Protein AF-A0A969HRF6-F1 (afdb_monomer)

pLDDT: mean 91.23, std 6.27, range [61.41, 98.12]

Secondary structure (DSSP, 8-state):
---PPP----TTSPSSHHHHHHHHHHHHHHHHHHHHHHHHTT--SPEEEE-S-GGGHHHHTTSS--SEEEEEE-S-GGG-GGGTTTHHHHHHHHHHTSSEEEESSHHHHHHHTTT-SSEEE-PPP--HHHHHHHHHHHHTSPPPSS--------

Nearest PDB structures (foldseek):
  3c4q-assembly1_A  TM=6.571E-01  e=1.588E-02  Corynebacterium glutamicum
  6eji-assembly1_A  TM=6.508E-01  e=1.136E+00  Campylobacter jejuni
  7vz6-assembly1_C-2  TM=6.453E-01  e=7.472E+00  Streptomyces kasugaensis
  7vyy-assembly1_B  TM=5.912E-01  e=9.021E+00  Streptomyces kasugaensis

Solvent-accessible surface area (backbone atoms only — not comparable to full-atom values): 9344 Å² total; per-residue (Å²): 135,95,70,80,65,92,59,79,88,54,57,83,48,61,74,50,71,69,41,51,54,52,49,50,54,36,39,52,53,39,49,54,50,50,51,53,50,36,60,76,67,70,58,72,50,42,74,43,72,51,68,81,65,44,71,47,41,71,76,53,63,81,74,65,63,45,75,41,43,32,39,40,46,74,67,65,51,69,76,34,80,71,32,62,64,47,31,51,63,28,38,56,54,27,46,66,70,37,77,33,38,38,20,36,43,71,72,53,39,72,78,41,54,88,53,33,97,49,62,46,79,53,64,79,83,73,65,57,69,63,55,48,51,56,50,55,60,52,71,78,48,83,81,70,97,61,92,82,88,86,86,88,86,133

Foldseek 3Di:
DQDFDDADLLLPPAPDDVSVVSLLVSLVSRLVSVVVVCVVVVPAQAAAEDEDALLSQVNNPPSRNHPFYEYEPADDQCPDPSNVRCRVVSNLVNLLVGPEYEYADPVVCVVCCVSHVHYYYDHDDDPCVVVVVVVVVVVPDDDDPDDDDDDDDD

Radius of gyration: 20.19 Å; Cα contacts (8 Å, |Δi|>4): 171; chains: 1; bounding box: 54×34×60 Å

Structure (mmCIF, N/CA/C/O backbone):
data_AF-A0A969HRF6-F1
#
_entry.id   AF-A0A969HRF6-F1
#
loop_
_atom_site.group_PDB
_atom_site.id
_atom_site.type_symbol
_atom_site.label_atom_id
_atom_site.label_alt_id
_atom_site.label_comp_id
_atom_site.label_asym_id
_atom_site.label_entity_id
_atom_site.label_seq_id
_atom_site.pdbx_PDB_ins_code
_atom_site.Cartn_x
_atom_site.Cartn_y
_atom_site.Cartn_z
_atom_site.occupancy
_atom_site.B_iso_or_equiv
_atom_site.auth_seq_id
_atom_site.auth_comp_id
_atom_site.auth_asym_id
_atom_site.auth_atom_id
_atom_site.pdbx_PDB_model_num
ATOM 1 N N . MET A 1 1 ? -13.435 15.708 -9.370 1.00 61.41 1 MET A N 1
ATOM 2 C CA . MET A 1 1 ? -12.216 14.985 -8.946 1.00 61.41 1 MET A CA 1
ATOM 3 C C . MET A 1 1 ? -12.467 14.424 -7.554 1.00 61.41 1 MET A C 1
ATOM 5 O O . MET A 1 1 ? -12.943 15.169 -6.706 1.00 61.41 1 MET A O 1
ATOM 9 N N . LEU A 1 2 ? -12.246 13.124 -7.342 1.00 83.50 2 LEU A N 1
ATOM 10 C CA . LEU A 1 2 ? -12.350 12.502 -6.020 1.00 83.50 2 LEU A CA 1
ATOM 11 C C . LEU A 1 2 ? -11.011 12.686 -5.307 1.00 83.50 2 LEU A C 1
ATOM 13 O O . LEU A 1 2 ? -10.016 12.100 -5.722 1.00 83.50 2 LEU A O 1
ATOM 17 N N . SER A 1 3 ? -10.990 13.515 -4.267 1.00 85.75 3 SER A N 1
ATOM 18 C CA . SER A 1 3 ? -9.775 13.820 -3.511 1.00 85.75 3 SER A CA 1
ATOM 19 C C . SER A 1 3 ? -10.012 13.598 -2.018 1.00 85.75 3 SER A C 1
ATOM 21 O O . SER A 1 3 ? -11.110 13.893 -1.531 1.00 85.75 3 SER A O 1
ATOM 23 N N . PRO A 1 4 ? -9.014 13.085 -1.275 1.00 86.06 4 PRO A N 1
ATOM 24 C CA . PRO A 1 4 ? -9.119 12.980 0.171 1.00 86.06 4 PRO A CA 1
ATOM 25 C C . PRO A 1 4 ? -9.257 14.380 0.792 1.00 86.06 4 PRO A C 1
ATOM 27 O O . PRO A 1 4 ? -8.675 15.342 0.279 1.00 86.06 4 PRO A O 1
ATOM 30 N N . PRO A 1 5 ? -10.021 14.519 1.887 1.00 89.81 5 PRO A N 1
ATOM 31 C CA . PRO A 1 5 ? -10.111 15.782 2.600 1.00 89.81 5 PRO A CA 1
ATOM 32 C C . PRO A 1 5 ? -8.766 16.102 3.270 1.00 89.81 5 PRO A C 1
ATOM 34 O O . PRO A 1 5 ? -7.982 15.187 3.548 1.00 89.81 5 PRO A O 1
ATOM 37 N N . PRO A 1 6 ? -8.491 17.382 3.572 1.00 88.56 6 PRO A N 1
ATOM 38 C CA . PRO A 1 6 ? -7.347 17.732 4.398 1.00 88.56 6 PRO A CA 1
ATOM 39 C C . PRO A 1 6 ? -7.474 17.067 5.776 1.00 88.56 6 PRO A C 1
ATOM 41 O O . PRO A 1 6 ? -8.558 17.002 6.356 1.00 88.56 6 PRO A O 1
ATOM 44 N N . GLY A 1 7 ? -6.354 16.567 6.290 1.00 88.00 7 GLY A N 1
ATOM 45 C CA . GLY A 1 7 ? -6.244 15.992 7.629 1.00 88.00 7 GLY A CA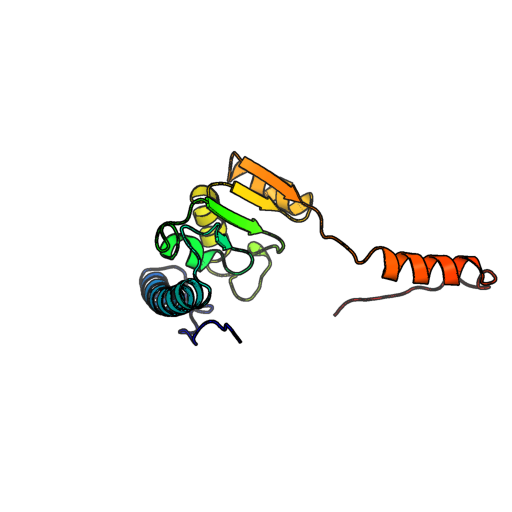 1
ATOM 46 C C . GLY A 1 7 ? -5.134 16.669 8.425 1.00 88.00 7 GLY A C 1
ATOM 47 O O . GLY A 1 7 ? -4.310 17.403 7.874 1.00 88.00 7 GLY A O 1
ATOM 48 N N . PHE A 1 8 ? -5.083 16.403 9.726 1.00 89.06 8 PHE A N 1
ATOM 49 C CA . PHE A 1 8 ? -4.009 16.885 10.583 1.00 89.06 8 PHE A CA 1
ATOM 50 C C . PHE A 1 8 ? -2.650 16.311 10.147 1.00 89.06 8 PHE A C 1
ATOM 52 O O . PHE A 1 8 ? -2.547 15.104 9.888 1.00 89.06 8 PHE A O 1
ATOM 59 N N . PRO A 1 9 ? -1.582 17.129 10.101 1.00 89.19 9 PRO A N 1
ATOM 60 C CA . PRO A 1 9 ? -0.246 16.670 9.740 1.00 89.19 9 PRO A CA 1
ATOM 61 C C . PRO A 1 9 ? 0.400 15.896 10.901 1.00 89.19 9 PRO A C 1
ATOM 63 O O . PRO A 1 9 ? 1.155 16.442 11.703 1.00 89.19 9 PRO A O 1
ATOM 66 N N . ILE A 1 10 ? 0.125 14.595 10.984 1.00 89.69 10 ILE A N 1
ATOM 67 C CA . ILE A 1 10 ? 0.571 13.740 12.100 1.00 89.69 10 ILE A CA 1
ATOM 68 C C . ILE A 1 10 ? 1.941 13.077 11.897 1.00 89.69 10 ILE A C 1
ATOM 70 O O . ILE A 1 10 ? 2.484 12.503 12.835 1.00 89.69 10 ILE A O 1
ATOM 74 N N . ASN A 1 11 ? 2.542 13.205 10.711 1.00 86.00 11 ASN A N 1
ATOM 75 C CA . ASN A 1 11 ? 3.784 12.520 10.307 1.00 86.00 11 ASN A CA 1
ATOM 76 C C . ASN A 1 11 ? 4.985 12.764 11.243 1.00 86.00 11 ASN A C 1
ATOM 78 O O . ASN A 1 11 ? 5.912 11.957 11.328 1.00 86.00 11 ASN A O 1
ATOM 82 N N . ARG A 1 12 ? 5.009 13.913 11.932 1.00 85.38 12 ARG A N 1
ATOM 83 C CA . ARG A 1 12 ? 6.087 14.278 12.867 1.00 85.38 12 ARG A CA 1
ATOM 84 C C . ARG A 1 12 ? 5.819 13.829 14.301 1.00 85.38 12 ARG A C 1
ATOM 86 O O . ARG A 1 12 ? 6.744 13.884 15.113 1.00 85.38 12 ARG A O 1
ATOM 93 N N . ILE A 1 13 ? 4.615 13.377 14.626 1.00 87.00 13 ILE A N 1
ATOM 94 C CA . ILE A 1 13 ? 4.249 12.936 15.973 1.00 87.00 13 ILE A CA 1
ATOM 95 C C . ILE A 1 13 ? 4.840 11.537 16.198 1.00 87.00 13 ILE A C 1
ATOM 97 O O . ILE A 1 13 ? 4.915 10.719 15.282 1.00 87.00 13 ILE A O 1
ATOM 101 N N . ARG A 1 14 ? 5.370 11.276 17.398 1.00 85.94 14 ARG A N 1
ATOM 102 C CA . ARG A 1 14 ? 5.870 9.937 17.753 1.00 85.94 14 ARG A CA 1
ATOM 103 C C . ARG A 1 14 ? 4.693 8.972 17.905 1.00 85.94 14 ARG A C 1
ATOM 105 O O . ARG A 1 14 ? 3.604 9.396 18.281 1.00 85.94 14 ARG A O 1
ATOM 112 N N . ALA A 1 15 ? 4.927 7.688 17.646 1.00 84.38 15 ALA A N 1
ATOM 113 C CA . ALA A 1 15 ? 3.931 6.660 17.922 1.00 84.38 15 ALA A CA 1
ATOM 114 C C . ALA A 1 15 ? 3.512 6.723 19.405 1.00 84.38 15 ALA A C 1
ATOM 116 O O . ALA A 1 15 ? 4.363 6.823 20.288 1.00 84.38 15 ALA A O 1
ATOM 117 N N . GLY A 1 16 ? 2.203 6.729 19.664 1.00 88.19 16 GLY A N 1
ATOM 118 C CA . GLY A 1 16 ? 1.628 6.889 21.001 1.00 88.19 16 GLY A CA 1
ATOM 119 C C . GLY A 1 16 ? 0.162 7.324 20.951 1.00 88.19 16 GLY A C 1
ATOM 120 O O . GLY A 1 16 ? -0.407 7.466 19.868 1.00 88.19 16 GLY A O 1
ATOM 121 N N . GLY A 1 17 ? -0.444 7.565 22.117 1.00 91.31 17 GLY A N 1
ATOM 122 C CA . GLY A 1 17 ? -1.876 7.879 22.232 1.00 91.31 17 GLY A CA 1
ATOM 123 C C . GLY A 1 17 ? -2.317 9.097 21.414 1.00 91.31 17 GLY A C 1
ATOM 124 O O . GLY A 1 17 ? -3.300 9.017 20.685 1.00 91.31 17 GLY A O 1
ATOM 125 N N . LEU A 1 18 ? -1.545 10.192 21.444 1.00 90.94 18 LEU A N 1
ATOM 126 C CA . LEU A 1 18 ? -1.841 11.395 20.653 1.00 90.94 18 LEU A CA 1
ATOM 127 C C . LEU A 1 18 ? -1.824 11.118 19.141 1.00 90.94 18 LEU A C 1
ATOM 129 O O . LEU A 1 18 ? -2.712 11.566 18.420 1.00 90.94 18 LEU A O 1
ATOM 133 N N . TYR A 1 19 ? -0.827 10.365 18.664 1.00 92.00 19 TYR A N 1
ATOM 134 C CA . TYR A 1 19 ? -0.749 9.965 17.258 1.00 92.00 19 TYR A CA 1
ATOM 135 C C . TYR A 1 19 ? -1.964 9.125 16.861 1.00 92.00 19 TYR A C 1
ATOM 137 O O . TYR A 1 19 ? -2.587 9.411 15.843 1.00 92.00 19 TYR A O 1
ATOM 145 N N . GLN A 1 20 ? -2.333 8.139 17.684 1.00 91.56 20 GLN A N 1
ATOM 146 C CA . GLN A 1 20 ? -3.488 7.282 17.418 1.00 91.56 20 GLN A CA 1
ATOM 147 C C . GLN A 1 20 ? -4.795 8.081 17.401 1.00 91.56 20 GLN A C 1
ATOM 149 O O . GLN A 1 20 ? -5.585 7.926 16.477 1.00 91.56 20 GLN A O 1
ATOM 154 N N . ALA A 1 21 ? -5.001 8.993 18.354 1.00 93.25 21 ALA A N 1
ATOM 155 C CA . ALA A 1 21 ? -6.195 9.835 18.396 1.00 93.25 21 ALA A CA 1
ATOM 156 C C . ALA A 1 21 ? -6.336 10.701 17.132 1.00 93.25 21 ALA A C 1
ATOM 158 O O . ALA A 1 21 ? -7.386 10.704 16.489 1.00 93.25 21 ALA A O 1
ATOM 159 N N . LEU A 1 22 ? -5.265 11.388 16.722 1.00 93.75 22 LEU A N 1
ATOM 160 C CA . LEU A 1 22 ? -5.287 12.221 15.516 1.00 93.75 22 LEU A CA 1
ATOM 161 C C . LEU A 1 22 ? -5.403 11.387 14.231 1.00 93.75 22 LEU A C 1
ATOM 163 O O . LEU A 1 22 ? -6.075 11.803 13.287 1.00 93.75 22 LEU A O 1
ATOM 167 N N . LEU A 1 23 ? -4.800 10.194 14.196 1.00 93.50 23 LEU A N 1
ATOM 168 C CA . LEU A 1 23 ? -4.964 9.242 13.098 1.00 93.50 23 LEU A CA 1
ATOM 169 C C . LEU A 1 23 ? -6.430 8.820 12.947 1.00 93.50 23 LEU A C 1
ATOM 171 O O . LEU A 1 23 ? -6.927 8.794 11.824 1.00 93.50 23 LEU A O 1
ATOM 175 N N . GLN A 1 24 ? -7.132 8.547 14.052 1.00 93.88 24 GLN A N 1
ATOM 176 C CA . GLN A 1 24 ? -8.556 8.196 14.032 1.00 93.88 24 GLN A CA 1
ATOM 177 C C . GLN A 1 24 ? -9.430 9.357 13.546 1.00 93.88 24 GLN A C 1
ATOM 179 O O . GLN A 1 24 ? -10.343 9.139 12.751 1.00 93.88 24 GLN A O 1
ATOM 184 N N . ILE A 1 25 ? -9.124 10.596 13.945 1.00 94.88 25 ILE A N 1
ATOM 185 C CA . ILE A 1 25 ? -9.832 11.785 13.442 1.00 94.88 25 ILE A CA 1
ATOM 186 C C . ILE A 1 25 ? -9.638 11.927 11.926 1.00 94.88 25 ILE A C 1
ATOM 188 O O . ILE A 1 25 ? -10.611 12.069 11.183 1.00 94.88 25 ILE A O 1
ATOM 192 N N . ASN A 1 26 ? -8.396 11.810 11.447 1.00 95.44 26 ASN A N 1
ATOM 193 C CA . ASN A 1 26 ? -8.101 11.843 10.014 1.00 95.44 26 ASN A CA 1
ATOM 194 C C . ASN A 1 26 ? -8.809 10.706 9.260 1.00 95.44 26 ASN A C 1
ATOM 196 O O . ASN A 1 26 ? -9.382 10.933 8.194 1.00 95.44 26 ASN A O 1
ATOM 200 N N . ALA A 1 27 ? -8.801 9.492 9.819 1.00 94.88 27 ALA A N 1
ATOM 201 C CA . ALA A 1 27 ? -9.469 8.333 9.239 1.00 94.88 27 ALA A CA 1
ATOM 202 C C . ALA A 1 27 ? -10.989 8.532 9.157 1.00 94.88 27 ALA A C 1
ATOM 204 O O . ALA A 1 27 ? -11.598 8.168 8.153 1.00 94.88 27 ALA A O 1
ATOM 205 N N . TYR A 1 28 ? -11.600 9.153 10.168 1.00 94.81 28 TYR A N 1
ATOM 206 C CA . TYR A 1 28 ? -13.028 9.456 10.184 1.00 94.81 28 TYR A CA 1
ATOM 207 C C . TYR A 1 28 ? -13.425 10.396 9.037 1.00 94.81 28 TYR A C 1
ATOM 209 O O . TYR A 1 28 ? -14.360 10.105 8.285 1.00 94.81 28 TYR A O 1
ATOM 217 N N . TRP A 1 29 ? -12.682 11.490 8.838 1.00 94.94 29 TRP A N 1
ATOM 218 C CA . TRP A 1 29 ? -12.934 12.412 7.724 1.00 94.94 29 TRP A CA 1
ATOM 219 C C . TRP A 1 29 ? -12.694 11.758 6.366 1.00 94.94 29 TRP A C 1
ATOM 221 O O . TRP A 1 29 ? -13.517 11.905 5.455 1.00 94.94 29 TRP A O 1
ATOM 231 N N . LEU A 1 30 ? -11.608 10.993 6.243 1.00 95.25 30 LEU A N 1
ATOM 232 C CA . LEU A 1 30 ? -11.293 10.241 5.035 1.00 95.25 30 LEU A CA 1
ATOM 233 C C . LEU A 1 30 ? -12.409 9.243 4.691 1.00 95.25 30 LEU A C 1
ATOM 235 O O . LEU A 1 30 ? -12.888 9.234 3.559 1.00 95.25 30 LEU A O 1
ATOM 239 N N . MET A 1 31 ? -12.892 8.471 5.666 1.00 94.88 31 MET A N 1
ATOM 240 C CA . MET A 1 31 ? -14.001 7.531 5.487 1.00 94.88 31 MET A CA 1
ATOM 241 C C . MET A 1 31 ? -15.287 8.241 5.053 1.00 94.88 31 MET A C 1
ATOM 243 O O . MET A 1 31 ? -15.985 7.762 4.162 1.00 94.88 31 MET A O 1
ATOM 247 N N . GLY A 1 32 ? -15.590 9.412 5.620 1.00 94.81 32 GLY A N 1
ATOM 248 C CA . GLY A 1 32 ? -16.725 10.227 5.182 1.00 94.81 32 GLY A CA 1
ATOM 249 C C . GLY A 1 32 ? -16.636 10.621 3.703 1.00 94.81 32 GLY A C 1
ATOM 250 O O . GLY A 1 32 ? -17.626 10.530 2.975 1.00 94.81 32 GLY A O 1
ATOM 251 N N . ALA A 1 33 ? -15.449 11.008 3.230 1.00 95.12 33 ALA A N 1
ATOM 252 C CA . ALA A 1 33 ? -15.225 11.313 1.818 1.00 95.12 33 ALA A CA 1
ATOM 253 C C . ALA A 1 33 ? -15.334 10.070 0.922 1.00 95.12 33 ALA A C 1
ATOM 255 O O . ALA A 1 33 ? -15.994 10.133 -0.115 1.00 95.12 33 ALA A O 1
ATOM 256 N N . ILE A 1 34 ? -14.765 8.939 1.348 1.00 95.06 34 ILE A N 1
ATOM 257 C CA . ILE A 1 34 ? -14.851 7.668 0.617 1.00 95.06 34 ILE A CA 1
ATOM 258 C C . ILE A 1 34 ? -16.309 7.212 0.501 1.00 95.06 34 ILE A C 1
ATOM 260 O O . ILE A 1 34 ? -16.755 6.883 -0.591 1.00 95.06 34 ILE A O 1
ATOM 264 N N . ARG A 1 35 ? -17.098 7.264 1.581 1.00 95.12 35 ARG A N 1
ATOM 265 C CA . ARG A 1 35 ? -18.525 6.895 1.556 1.00 95.12 35 ARG A CA 1
ATOM 266 C C . ARG A 1 35 ? -19.341 7.749 0.592 1.00 95.12 35 ARG A C 1
ATOM 268 O O . ARG A 1 35 ? -20.204 7.222 -0.107 1.00 95.12 35 ARG A O 1
ATOM 275 N N . ARG A 1 36 ? -19.061 9.056 0.519 1.00 95.00 36 ARG A N 1
ATOM 276 C CA . ARG A 1 36 ? -19.689 9.935 -0.482 1.00 95.00 36 ARG A CA 1
ATOM 277 C C . ARG A 1 36 ? -19.338 9.497 -1.901 1.00 95.00 36 ARG A C 1
ATOM 279 O O . ARG A 1 36 ? -20.239 9.414 -2.726 1.00 95.00 36 ARG A O 1
ATOM 286 N N . ALA A 1 37 ? -18.071 9.174 -2.158 1.00 95.50 37 AL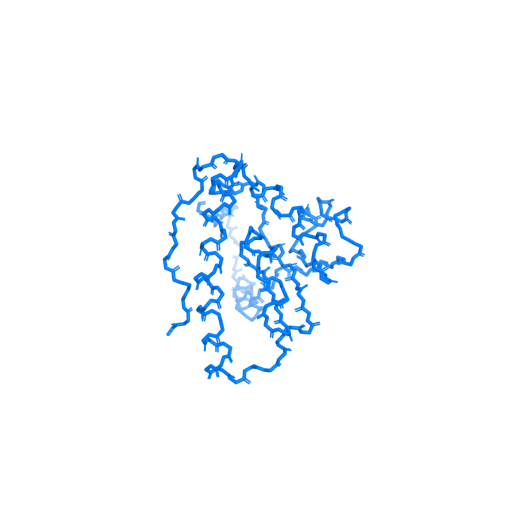A A N 1
ATOM 287 C CA . ALA A 1 37 ? -17.620 8.689 -3.460 1.00 95.50 37 ALA A CA 1
ATOM 288 C C . ALA A 1 37 ? -18.277 7.351 -3.838 1.00 95.50 37 ALA A C 1
ATOM 290 O O . ALA A 1 37 ? -18.820 7.222 -4.929 1.00 95.50 37 ALA A O 1
ATOM 291 N N . VAL A 1 38 ? -18.303 6.388 -2.911 1.00 95.38 38 VAL A N 1
ATOM 292 C CA . VAL A 1 38 ? -18.965 5.081 -3.070 1.00 95.38 38 VAL A CA 1
ATOM 293 C C . VAL A 1 38 ? -20.439 5.259 -3.434 1.00 95.38 38 VAL A C 1
ATOM 295 O O . VAL A 1 38 ? -20.903 4.651 -4.394 1.00 95.38 38 VAL A O 1
ATOM 298 N N . LYS A 1 39 ? -21.154 6.151 -2.733 1.00 94.50 39 LYS A N 1
ATOM 299 C CA . LYS A 1 39 ? -22.558 6.463 -3.034 1.00 94.50 39 LYS A CA 1
ATOM 300 C C . LYS A 1 39 ? -22.727 7.132 -4.401 1.00 94.50 39 LYS A C 1
ATOM 302 O O . LYS A 1 39 ? -23.624 6.760 -5.141 1.00 94.50 39 LYS A O 1
ATOM 307 N N . GLN A 1 40 ? -21.883 8.107 -4.741 1.00 95.56 40 GLN A N 1
ATOM 308 C CA . GLN A 1 40 ? -21.945 8.814 -6.029 1.00 95.56 40 GLN A CA 1
ATOM 309 C C . GLN A 1 40 ? -21.685 7.891 -7.224 1.00 95.56 40 GLN A C 1
ATOM 311 O O . GLN A 1 40 ? -22.272 8.081 -8.283 1.00 95.56 40 GLN A O 1
ATOM 316 N N . LEU A 1 41 ? -20.813 6.899 -7.045 1.00 95.50 41 LEU A N 1
ATOM 317 C CA . LEU A 1 41 ? -20.463 5.915 -8.065 1.00 95.50 41 LEU A CA 1
ATOM 318 C C . LEU A 1 41 ? -21.389 4.685 -8.059 1.00 95.50 41 LEU A C 1
ATOM 320 O O . LEU A 1 41 ? -21.163 3.773 -8.847 1.00 95.50 41 LEU A O 1
ATOM 324 N N . ASN A 1 42 ? -22.407 4.647 -7.187 1.00 96.19 42 ASN A N 1
ATOM 325 C CA . ASN A 1 42 ? -23.307 3.503 -6.993 1.00 96.19 42 ASN A CA 1
ATOM 326 C C . ASN A 1 42 ? -22.556 2.175 -6.783 1.00 96.19 42 ASN A C 1
ATOM 328 O O . ASN A 1 42 ? -22.916 1.136 -7.335 1.00 96.19 42 ASN A O 1
ATOM 332 N N . LEU A 1 43 ? -21.479 2.210 -5.995 1.00 95.88 43 LEU A N 1
ATOM 333 C CA . LEU A 1 43 ? -20.713 1.013 -5.664 1.00 95.88 43 LEU A CA 1
ATOM 334 C C . LEU A 1 43 ? -21.411 0.247 -4.538 1.00 95.88 43 LEU A C 1
ATOM 336 O O . LEU A 1 43 ? -21.666 0.792 -3.463 1.00 95.88 43 LEU A 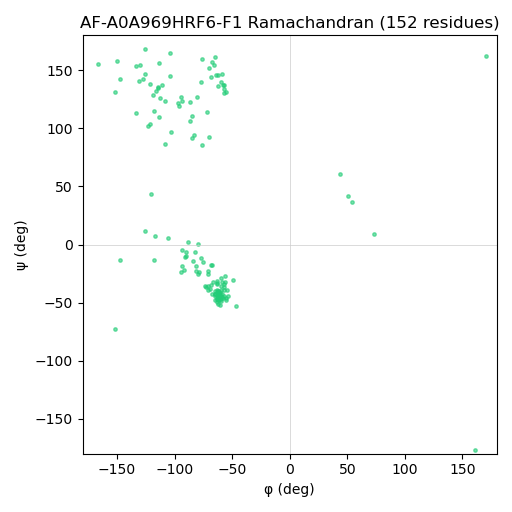O 1
ATOM 340 N N . HIS A 1 44 ? -21.665 -1.037 -4.772 1.00 95.06 44 HIS A N 1
ATOM 341 C CA . HIS A 1 44 ? -22.251 -1.952 -3.797 1.00 95.06 44 HIS A CA 1
ATOM 342 C C . HIS A 1 44 ? -21.220 -3.005 -3.406 1.00 95.06 44 HIS A C 1
ATOM 344 O O . HIS A 1 44 ? -20.662 -3.657 -4.284 1.00 95.06 44 HIS A O 1
ATOM 350 N N . LYS A 1 45 ? -20.973 -3.150 -2.096 1.00 95.31 45 LYS A N 1
ATOM 351 C CA . LYS A 1 45 ? -20.007 -4.097 -1.516 1.00 95.31 45 LYS A CA 1
ATOM 352 C C . LYS A 1 45 ? -18.666 -4.127 -2.275 1.00 95.31 45 LYS A C 1
ATOM 354 O O . LYS A 1 45 ? -18.307 -5.148 -2.856 1.00 95.31 45 LYS A O 1
ATOM 359 N N . PRO A 1 46 ? -17.943 -2.995 -2.350 1.00 97.00 46 PRO A N 1
ATOM 360 C CA . PRO A 1 46 ? -16.788 -2.866 -3.234 1.00 97.00 46 PRO A CA 1
ATOM 361 C C . PRO A 1 46 ? -15.640 -3.799 -2.833 1.00 97.00 46 PRO A C 1
ATOM 363 O O . PRO A 1 46 ? -15.538 -4.229 -1.687 1.00 97.00 46 PRO A O 1
ATOM 366 N N . ILE A 1 47 ? -14.717 -4.037 -3.762 1.00 97.19 47 ILE A N 1
ATOM 367 C CA . ILE A 1 47 ? -13.375 -4.526 -3.435 1.00 97.19 47 ILE A CA 1
ATOM 368 C C . ILE A 1 47 ? -12.505 -3.307 -3.127 1.00 97.19 47 ILE A C 1
ATOM 370 O O . ILE A 1 47 ? -12.374 -2.399 -3.950 1.00 97.19 47 ILE A O 1
ATOM 374 N N . VAL A 1 48 ? -11.915 -3.277 -1.938 1.00 96.50 48 VAL A N 1
ATOM 375 C CA . VAL A 1 48 ? -11.049 -2.191 -1.482 1.00 96.50 48 VAL A CA 1
ATOM 376 C C . VAL A 1 48 ? -9.600 -2.582 -1.713 1.00 96.50 48 VAL A C 1
ATOM 378 O O . VAL A 1 48 ? -9.120 -3.563 -1.155 1.00 96.50 48 VAL A O 1
ATOM 381 N N . VAL A 1 49 ? -8.883 -1.776 -2.492 1.00 96.19 49 VAL A N 1
ATOM 382 C CA . VAL A 1 49 ? -7.433 -1.903 -2.667 1.00 96.19 49 VAL A CA 1
ATOM 383 C C . VAL A 1 49 ? -6.767 -0.672 -2.065 1.00 96.19 49 VAL A C 1
ATOM 385 O O . VAL A 1 49 ? -6.885 0.431 -2.598 1.00 96.19 49 VAL A O 1
ATOM 388 N N . ASN A 1 50 ? -6.069 -0.840 -0.942 1.00 95.00 50 ASN A N 1
ATOM 389 C CA . ASN A 1 50 ? -5.241 0.221 -0.381 1.00 95.00 50 ASN A CA 1
ATOM 390 C C . ASN A 1 50 ? -3.858 0.165 -1.033 1.00 95.00 50 ASN A C 1
ATOM 392 O O . ASN A 1 50 ? -3.061 -0.720 -0.735 1.00 95.00 50 ASN A O 1
ATOM 396 N N . ALA A 1 51 ? -3.597 1.125 -1.913 1.00 91.38 51 ALA A N 1
ATOM 397 C CA . ALA A 1 51 ? -2.332 1.300 -2.612 1.00 91.38 51 ALA A CA 1
ATOM 398 C C . ALA A 1 51 ? -1.735 2.679 -2.297 1.00 91.38 51 ALA A C 1
ATOM 400 O O . ALA A 1 51 ? -1.362 3.406 -3.206 1.00 91.38 51 ALA A O 1
ATOM 401 N N . PHE A 1 52 ? -1.748 3.126 -1.037 1.00 83.12 52 PHE A N 1
ATOM 402 C CA . PHE A 1 52 ? -1.097 4.397 -0.695 1.00 83.12 52 PHE A CA 1
ATOM 403 C C . PHE A 1 52 ? -0.592 4.449 0.743 1.00 83.12 52 PHE A C 1
ATOM 405 O O . PHE A 1 52 ? 0.610 4.394 0.989 1.00 83.12 52 PHE A O 1
ATOM 412 N N . ASN A 1 53 ? -1.501 4.571 1.714 1.00 87.44 53 ASN A N 1
ATOM 413 C CA . ASN A 1 53 ? -1.134 4.758 3.113 1.00 87.44 53 ASN A CA 1
ATOM 414 C C . ASN A 1 53 ? -1.712 3.625 3.971 1.00 87.44 53 ASN A C 1
ATOM 416 O O . ASN A 1 53 ? -2.908 3.652 4.296 1.00 87.44 53 ASN A O 1
ATOM 420 N N . PRO A 1 54 ? -0.883 2.653 4.392 1.00 90.56 54 PRO A N 1
ATOM 421 C CA . PRO A 1 54 ? -1.352 1.546 5.218 1.00 90.56 54 PRO A CA 1
ATOM 422 C C . PRO A 1 54 ? -1.780 1.993 6.624 1.00 90.56 54 PRO A C 1
ATOM 424 O O . PRO A 1 54 ? -2.552 1.293 7.265 1.00 90.56 54 PRO A O 1
ATOM 427 N N . SER A 1 55 ? -1.373 3.183 7.090 1.00 91.06 55 SER A N 1
ATOM 428 C CA . SER A 1 55 ? -1.715 3.680 8.436 1.00 91.06 55 SER A CA 1
ATOM 429 C C . SER A 1 55 ? -3.211 3.878 8.645 1.00 91.06 55 SER A C 1
ATOM 431 O O . SER A 1 55 ? -3.701 3.694 9.753 1.00 91.06 55 SER A O 1
ATOM 433 N N . TYR A 1 56 ? -3.951 4.231 7.593 1.00 92.31 56 TYR A N 1
ATOM 434 C CA . TYR A 1 56 ? -5.406 4.356 7.685 1.00 92.31 56 TYR A CA 1
ATOM 435 C C . TYR A 1 56 ? -6.119 3.010 7.566 1.00 92.31 56 TYR A C 1
ATOM 437 O O . TYR A 1 56 ? -7.240 2.878 8.046 1.00 92.31 56 TYR A O 1
ATOM 445 N N . GLY A 1 57 ? -5.474 2.011 6.958 1.00 91.88 57 GLY A N 1
ATOM 446 C CA . GLY A 1 57 ? -6.058 0.707 6.658 1.00 91.88 57 GLY A CA 1
ATOM 447 C 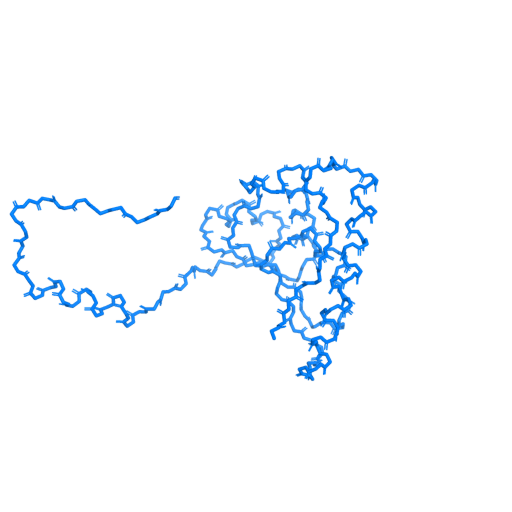C . GLY A 1 57 ? -6.829 0.084 7.829 1.00 91.88 57 GLY A C 1
ATOM 448 O O . GLY A 1 57 ? -8.021 -0.182 7.665 1.00 91.88 57 GLY A O 1
ATOM 449 N N . PRO A 1 58 ? -6.226 -0.048 9.029 1.00 92.31 58 PRO A N 1
ATOM 450 C CA . PRO A 1 58 ? -6.906 -0.610 10.196 1.00 92.31 58 PRO A CA 1
ATOM 451 C C . PRO A 1 58 ? -8.201 0.118 10.589 1.00 92.31 58 PRO A C 1
ATOM 453 O O . PRO A 1 58 ? -9.162 -0.520 11.004 1.00 92.31 58 PRO A O 1
ATOM 456 N N . ALA A 1 59 ? -8.251 1.447 10.448 1.00 92.31 59 ALA A N 1
ATOM 457 C CA . ALA A 1 59 ? -9.426 2.245 10.804 1.00 92.31 59 ALA A CA 1
ATOM 458 C C . ALA A 1 59 ? -10.524 2.214 9.724 1.00 92.31 59 ALA A C 1
ATOM 460 O O . ALA A 1 59 ? -11.700 2.436 10.025 1.00 92.31 59 ALA A O 1
ATOM 461 N N . LEU A 1 60 ? -10.144 1.962 8.468 1.00 93.94 60 LEU A N 1
ATOM 462 C CA . LEU A 1 60 ? -11.059 1.977 7.327 1.00 93.94 60 LEU A CA 1
ATOM 463 C C . LEU A 1 60 ? -11.628 0.594 6.982 1.00 93.94 60 LEU A C 1
ATOM 465 O O . LEU A 1 60 ? -12.701 0.544 6.381 1.00 93.94 60 LEU A O 1
ATOM 469 N N . ARG A 1 61 ? -10.952 -0.501 7.358 1.00 94.31 61 ARG A N 1
ATOM 470 C CA . ARG A 1 61 ? -11.419 -1.869 7.086 1.00 94.31 61 ARG A CA 1
ATOM 471 C C . ARG A 1 61 ? -12.808 -2.122 7.683 1.00 94.31 61 ARG A C 1
ATOM 473 O O . ARG A 1 61 ? -13.095 -1.764 8.826 1.00 94.31 61 ARG A O 1
ATOM 480 N N . GLY A 1 62 ? -13.655 -2.781 6.903 1.00 94.12 62 GLY A N 1
ATOM 481 C CA . GLY A 1 62 ? -15.010 -3.207 7.238 1.00 94.12 62 GLY A CA 1
ATOM 482 C C . GLY A 1 62 ? -16.026 -2.067 7.278 1.00 94.12 62 GLY A C 1
ATOM 483 O O . GLY A 1 62 ? -17.135 -2.251 7.774 1.00 94.12 62 GLY A O 1
ATOM 484 N N . LYS A 1 63 ? -15.667 -0.855 6.838 1.00 94.81 63 LYS A N 1
ATOM 485 C CA . LYS A 1 63 ? -16.538 0.329 6.948 1.00 94.81 63 LYS A CA 1
ATOM 486 C C . LYS A 1 63 ? -17.383 0.588 5.704 1.00 94.81 63 LYS A C 1
ATOM 488 O O . LYS A 1 63 ? -18.196 1.524 5.750 1.00 94.81 63 LYS A O 1
ATOM 493 N N . LEU A 1 64 ? -17.186 -0.190 4.637 1.00 95.31 64 LEU A N 1
ATOM 494 C CA . LEU A 1 64 ? -17.884 -0.064 3.357 1.00 95.31 64 LEU A CA 1
ATOM 495 C C . LEU A 1 64 ? -18.726 -1.297 3.008 1.00 95.31 64 LEU A C 1
ATOM 497 O O . LEU A 1 64 ? -19.249 -1.346 1.896 1.00 95.31 64 LEU A O 1
ATOM 501 N N . ASP A 1 65 ? -18.855 -2.258 3.932 1.00 94.75 65 ASP A N 1
ATOM 502 C CA . ASP A 1 65 ? -19.419 -3.585 3.636 1.00 94.75 65 ASP A CA 1
ATOM 503 C C . ASP A 1 65 ? -18.673 -4.239 2.455 1.00 94.75 65 ASP A C 1
ATOM 505 O O . ASP A 1 65 ? -19.265 -4.836 1.558 1.00 94.75 65 ASP A O 1
ATOM 509 N N . GLU A 1 66 ? -17.354 -4.017 2.394 1.00 97.31 66 GLU A N 1
ATOM 510 C CA . GLU A 1 66 ? -16.513 -4.485 1.299 1.00 97.31 66 GLU A CA 1
ATOM 511 C C . GLU A 1 66 ? -16.45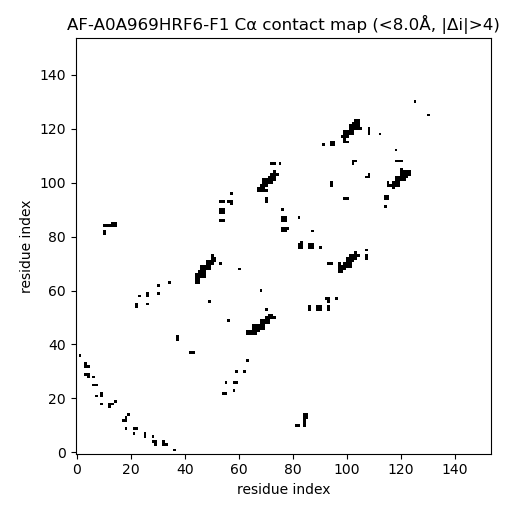9 -6.016 1.215 1.00 97.31 66 GLU A C 1
ATOM 513 O O . GLU A 1 66 ? -16.450 -6.713 2.227 1.00 97.31 66 GLU A O 1
ATOM 518 N N . GLN A 1 67 ? -16.372 -6.546 -0.007 1.00 97.56 67 GLN A N 1
ATOM 519 C CA . GLN A 1 67 ? -16.196 -7.987 -0.227 1.00 97.56 67 GLN A CA 1
ATOM 520 C C . GLN A 1 67 ? -14.781 -8.453 0.107 1.00 97.56 67 GLN A C 1
ATOM 522 O O . GLN A 1 67 ? -14.588 -9.578 0.561 1.00 97.56 67 GLN A O 1
ATOM 527 N N . LEU A 1 68 ? -13.800 -7.600 -0.187 1.00 97.06 68 LEU A N 1
ATOM 528 C CA . LEU A 1 68 ? -12.381 -7.869 -0.010 1.00 97.06 68 LEU A CA 1
ATOM 529 C C . LEU A 1 68 ? -11.659 -6.573 0.341 1.00 97.06 68 LEU A C 1
ATOM 531 O O . LEU A 1 68 ? -11.935 -5.518 -0.234 1.00 97.06 68 LEU A O 1
ATOM 535 N N . CYS A 1 69 ? -10.680 -6.684 1.225 1.00 97.75 69 CYS A N 1
ATOM 536 C CA . CYS A 1 69 ? -9.711 -5.653 1.539 1.00 97.75 69 CYS A CA 1
ATOM 537 C C . CYS A 1 69 ? -8.316 -6.169 1.177 1.00 97.75 69 CYS A C 1
ATOM 539 O O . CYS A 1 69 ? -7.824 -7.122 1.775 1.00 97.75 69 CYS A O 1
ATOM 541 N N . ILE A 1 70 ? -7.677 -5.544 0.191 1.00 97.81 70 ILE A N 1
ATOM 542 C CA . ILE A 1 70 ? -6.347 -5.897 -0.304 1.00 97.81 70 ILE A CA 1
ATOM 543 C C . ILE A 1 70 ? -5.379 -4.761 0.004 1.00 97.81 70 ILE A C 1
ATOM 545 O O . ILE A 1 70 ? -5.675 -3.589 -0.245 1.00 97.81 70 ILE A O 1
ATOM 549 N N . TYR A 1 71 ? -4.191 -5.108 0.496 1.00 97.38 71 TYR A N 1
ATOM 550 C CA . TYR A 1 71 ? -3.079 -4.167 0.573 1.00 97.38 71 TYR A CA 1
ATOM 551 C C . TYR A 1 71 ? -2.170 -4.334 -0.645 1.00 97.38 71 TYR A C 1
ATOM 553 O O . TYR A 1 71 ? -1.597 -5.403 -0.839 1.00 97.38 71 TYR A O 1
ATOM 561 N N . TYR A 1 72 ? -2.019 -3.286 -1.457 1.00 96.56 72 TYR A N 1
ATOM 562 C CA . TYR A 1 72 ? -1.073 -3.267 -2.570 1.00 96.56 72 TYR A CA 1
ATOM 563 C C . TYR A 1 72 ? 0.165 -2.441 -2.205 1.00 96.56 72 TYR A C 1
ATOM 565 O O . TYR A 1 72 ? 0.187 -1.215 -2.327 1.00 96.56 72 TYR A O 1
ATOM 573 N N . ALA A 1 73 ? 1.211 -3.133 -1.759 1.00 94.00 73 ALA A N 1
ATOM 574 C CA . ALA A 1 73 ? 2.503 -2.549 -1.441 1.00 94.00 73 ALA A CA 1
ATOM 575 C C . ALA A 1 73 ? 3.363 -2.444 -2.705 1.00 94.00 73 ALA A C 1
ATOM 577 O O . ALA A 1 73 ? 4.092 -3.377 -3.049 1.00 94.00 73 ALA A O 1
ATOM 578 N N . TYR A 1 74 ? 3.285 -1.311 -3.399 1.00 89.94 74 TYR A N 1
ATOM 579 C CA . TYR A 1 74 ? 4.167 -1.035 -4.536 1.00 89.94 74 TYR A CA 1
ATOM 580 C C . TYR A 1 74 ? 5.425 -0.236 -4.147 1.00 89.94 74 TYR A C 1
ATOM 582 O O . TYR A 1 74 ? 6.410 -0.297 -4.881 1.00 89.94 74 TYR A O 1
ATOM 590 N N . ASP A 1 75 ? 5.409 0.434 -2.986 1.00 83.75 75 ASP A N 1
ATOM 591 C CA . ASP A 1 75 ? 6.524 1.192 -2.405 1.00 83.75 75 ASP A CA 1
ATOM 592 C C . ASP A 1 75 ? 7.042 0.552 -1.106 1.00 83.75 75 ASP A C 1
ATOM 594 O O . ASP A 1 75 ? 6.321 -0.129 -0.370 1.00 83.75 75 ASP A O 1
ATOM 598 N N . GLU A 1 76 ? 8.302 0.831 -0.768 1.00 83.88 76 GLU A N 1
ATOM 599 C CA . GLU A 1 76 ? 8.856 0.480 0.538 1.00 83.88 76 GLU A CA 1
ATOM 600 C C . GLU A 1 76 ? 8.501 1.541 1.591 1.00 83.88 76 GLU A C 1
ATOM 602 O O . GLU A 1 76 ? 9.219 2.522 1.798 1.00 83.88 76 GLU A O 1
ATOM 607 N N . ILE A 1 77 ? 7.405 1.310 2.319 1.00 82.62 77 ILE A N 1
ATOM 608 C CA . ILE A 1 77 ? 6.930 2.201 3.392 1.00 82.62 77 ILE A CA 1
ATOM 609 C C . ILE A 1 77 ? 7.991 2.429 4.479 1.00 82.62 77 ILE A C 1
ATOM 611 O O . ILE A 1 77 ? 8.096 3.530 5.018 1.00 82.62 77 ILE A O 1
ATOM 615 N N . ALA A 1 78 ? 8.827 1.430 4.772 1.00 73.75 78 ALA A N 1
ATOM 616 C CA . ALA A 1 78 ? 9.928 1.564 5.727 1.00 73.75 78 ALA A CA 1
ATOM 617 C C . ALA A 1 78 ? 10.984 2.603 5.293 1.00 73.75 78 ALA A C 1
ATOM 619 O O . ALA A 1 78 ? 11.559 3.295 6.136 1.00 73.75 78 ALA A O 1
ATOM 620 N N . ALA A 1 79 ? 11.213 2.746 3.985 1.00 76.00 79 ALA A N 1
ATOM 621 C CA . ALA A 1 79 ? 12.152 3.708 3.412 1.00 76.00 79 ALA A CA 1
ATOM 622 C C . ALA A 1 79 ? 11.529 5.106 3.231 1.00 76.00 79 ALA A C 1
ATOM 624 O O . ALA A 1 79 ? 12.240 6.098 3.038 1.00 76.00 79 ALA A O 1
ATOM 625 N N . ALA A 1 80 ? 10.201 5.219 3.325 1.00 78.81 80 ALA A N 1
ATOM 626 C CA . ALA A 1 80 ? 9.486 6.464 3.105 1.00 78.81 80 ALA A CA 1
ATOM 627 C C . ALA A 1 80 ? 9.702 7.473 4.252 1.00 78.81 80 ALA A C 1
ATOM 629 O O . ALA A 1 80 ? 9.227 7.318 5.381 1.00 78.81 80 ALA A O 1
ATOM 630 N N . ARG A 1 81 ? 10.378 8.589 3.938 1.00 75.81 81 ARG A N 1
ATOM 631 C CA . ARG A 1 81 ? 10.715 9.655 4.907 1.00 75.81 81 ARG A CA 1
ATOM 632 C C . ARG A 1 81 ? 9.495 10.234 5.631 1.00 75.81 81 ARG A C 1
ATOM 634 O O . ARG A 1 81 ? 9.609 10.624 6.791 1.00 75.81 81 ARG A O 1
ATOM 641 N N . TRP A 1 82 ? 8.342 10.288 4.965 1.00 73.38 82 TRP A N 1
ATOM 642 C CA . TRP A 1 82 ? 7.125 10.917 5.483 1.00 73.38 82 TRP A CA 1
ATOM 643 C C . TRP A 1 82 ? 6.397 10.088 6.554 1.00 73.38 82 TRP A C 1
ATOM 645 O O . TRP A 1 82 ? 5.591 10.649 7.285 1.00 73.38 82 TRP A O 1
ATOM 655 N N . VAL A 1 83 ? 6.716 8.799 6.711 1.00 78.06 83 VAL A N 1
ATOM 656 C CA . VAL A 1 83 ? 6.094 7.891 7.701 1.00 78.06 83 VAL A CA 1
ATOM 657 C C . VAL A 1 83 ? 7.106 7.201 8.612 1.00 78.06 83 VAL A C 1
ATOM 659 O O . VAL A 1 83 ? 6.740 6.320 9.385 1.00 78.06 83 VAL A O 1
ATOM 662 N N . LYS A 1 84 ? 8.373 7.626 8.606 1.00 79.69 84 LYS A N 1
ATOM 663 C CA . LYS A 1 84 ? 9.486 6.941 9.290 1.00 79.69 84 LYS A CA 1
ATOM 664 C C . LYS A 1 84 ? 9.218 6.554 10.758 1.00 79.69 84 LYS A C 1
ATOM 666 O O . LYS A 1 84 ? 9.765 5.569 11.235 1.00 79.69 84 LYS A O 1
ATOM 671 N N . LYS A 1 85 ? 8.398 7.318 11.492 1.00 79.31 85 LYS A N 1
ATOM 672 C CA . LYS A 1 85 ? 8.141 7.096 12.930 1.00 79.31 85 LYS A CA 1
ATOM 673 C C . LYS A 1 85 ? 7.148 5.974 13.245 1.00 79.31 85 LYS A C 1
ATOM 675 O O . LYS A 1 85 ? 7.159 5.480 14.366 1.00 79.31 85 LYS A O 1
ATOM 680 N N . HIS A 1 86 ? 6.266 5.627 12.313 1.00 84.00 86 HIS A N 1
ATOM 681 C CA . HIS A 1 86 ? 5.122 4.741 12.577 1.00 84.00 86 HIS A CA 1
ATOM 682 C C . HIS A 1 86 ? 4.725 3.864 11.381 1.00 84.00 86 HIS A C 1
ATOM 684 O O . HIS A 1 86 ? 3.975 2.910 11.552 1.00 84.00 86 HIS A O 1
ATOM 690 N N . GLY A 1 87 ? 5.232 4.157 10.181 1.00 84.81 87 GLY A N 1
ATOM 691 C CA . GLY A 1 87 ? 4.852 3.506 8.929 1.00 84.81 87 GLY A CA 1
ATOM 692 C C . GLY A 1 87 ? 5.133 2.014 8.903 1.00 84.81 87 GLY A C 1
ATOM 693 O O . GLY A 1 87 ? 4.274 1.265 8.462 1.00 84.81 87 GLY A O 1
ATOM 694 N N . LEU A 1 88 ? 6.286 1.575 9.419 1.00 86.94 88 LEU A N 1
ATOM 695 C CA . LEU A 1 88 ? 6.633 0.151 9.457 1.00 86.94 88 LEU A CA 1
ATOM 696 C C . LEU A 1 88 ? 5.642 -0.646 10.315 1.00 86.94 88 LEU A C 1
ATOM 698 O O . LEU A 1 88 ? 5.081 -1.630 9.849 1.00 86.94 88 LEU A O 1
ATOM 702 N N . LEU A 1 89 ? 5.392 -0.191 11.546 1.00 88.31 89 LEU A N 1
ATOM 703 C CA . LEU A 1 89 ? 4.455 -0.856 12.454 1.00 88.31 89 LEU A CA 1
ATOM 704 C C . LEU A 1 89 ? 3.027 -0.833 11.896 1.00 88.31 89 LEU A C 1
ATOM 706 O O . LEU A 1 89 ? 2.313 -1.831 11.971 1.00 88.31 89 LEU A O 1
ATOM 710 N N . ALA A 1 90 ? 2.619 0.297 11.317 1.00 89.44 90 ALA A N 1
ATOM 711 C CA . ALA A 1 90 ? 1.323 0.437 10.671 1.00 89.44 90 ALA A CA 1
ATOM 712 C C . ALA A 1 90 ? 1.170 -0.511 9.472 1.00 89.44 90 ALA A C 1
ATOM 714 O O . ALA A 1 90 ? 0.132 -1.150 9.334 1.00 89.44 90 ALA A O 1
ATOM 715 N N . GLU A 1 91 ? 2.203 -0.635 8.635 1.00 93.00 91 GLU A N 1
ATOM 716 C CA . GLU A 1 91 ? 2.227 -1.558 7.500 1.00 93.00 91 GLU A CA 1
ATOM 717 C C . GLU A 1 91 ? 2.142 -3.011 7.966 1.00 93.00 91 GLU A C 1
ATOM 719 O O . GLU A 1 91 ? 1.279 -3.743 7.495 1.00 93.00 91 GLU A O 1
ATOM 724 N N . GLN A 1 92 ? 2.971 -3.416 8.931 1.00 93.12 92 GLN A N 1
ATOM 725 C CA . GLN A 1 92 ? 2.937 -4.766 9.498 1.00 93.12 92 GLN A CA 1
ATOM 726 C C . GLN A 1 92 ? 1.563 -5.099 10.086 1.00 93.12 92 GLN A C 1
ATOM 728 O O . GLN A 1 92 ? 1.015 -6.159 9.800 1.00 93.12 92 GLN A O 1
ATOM 733 N N . THR A 1 93 ? 0.984 -4.172 10.854 1.00 93.38 93 THR A N 1
ATOM 734 C CA . THR A 1 93 ? -0.362 -4.332 11.421 1.00 93.38 93 THR A CA 1
ATOM 735 C C . THR A 1 93 ? -1.410 -4.446 10.322 1.00 93.38 93 THR A C 1
ATOM 737 O O . THR A 1 93 ? -2.311 -5.267 10.408 1.00 93.38 93 THR A O 1
ATOM 740 N N . PHE A 1 94 ? -1.322 -3.636 9.269 1.00 95.44 94 PHE A N 1
ATOM 741 C CA . PHE A 1 94 ? -2.310 -3.686 8.202 1.00 95.44 94 PHE A CA 1
ATOM 742 C C . PHE A 1 94 ? -2.189 -4.962 7.360 1.00 95.44 94 PHE A C 1
ATOM 744 O O . PHE A 1 94 ? -3.214 -5.532 7.001 1.00 95.44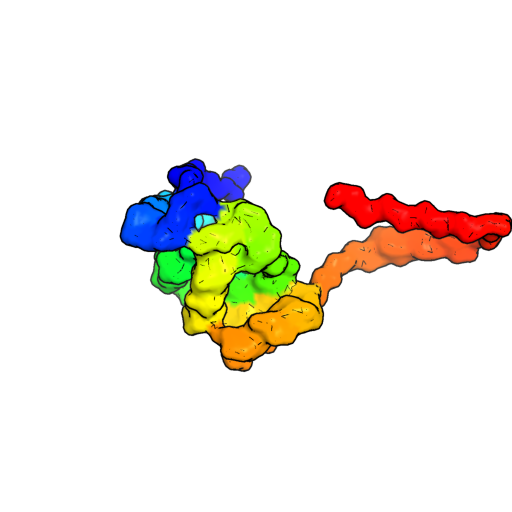 94 PHE A O 1
ATOM 751 N N . CYS A 1 95 ? -0.971 -5.465 7.126 1.00 95.62 95 CYS A N 1
ATOM 752 C CA . CYS A 1 95 ? -0.742 -6.749 6.461 1.00 95.62 95 CYS A CA 1
ATOM 753 C C . CYS A 1 95 ? -1.484 -7.903 7.146 1.00 95.62 95 CYS A C 1
ATOM 755 O O . CYS A 1 95 ? -2.026 -8.745 6.444 1.00 95.62 95 CYS A O 1
ATOM 757 N N . THR A 1 96 ? -1.558 -7.944 8.481 1.00 95.06 96 THR A N 1
ATOM 758 C CA . THR A 1 96 ? -2.283 -9.013 9.202 1.00 95.06 96 THR A CA 1
ATOM 759 C C . THR A 1 96 ? -3.802 -8.836 9.191 1.00 95.06 96 THR A C 1
ATOM 761 O O . THR A 1 96 ? -4.541 -9.747 9.560 1.00 95.06 96 THR A O 1
ATOM 764 N N . LEU A 1 97 ? -4.279 -7.663 8.773 1.00 95.75 97 LEU A N 1
ATOM 765 C CA . LEU A 1 97 ? -5.688 -7.299 8.731 1.00 95.75 97 LEU A CA 1
ATOM 766 C C . LEU A 1 97 ? -6.257 -7.302 7.312 1.00 95.75 97 LEU A C 1
ATOM 768 O O . LEU A 1 97 ? -7.379 -6.864 7.150 1.00 95.75 97 LEU A O 1
ATOM 772 N N . VAL A 1 98 ? -5.556 -7.711 6.266 1.00 97.38 98 VAL A N 1
ATOM 773 C CA . VAL A 1 98 ? -6.145 -7.745 4.914 1.00 97.38 98 VAL A CA 1
ATOM 774 C C . VAL A 1 98 ? -6.497 -9.166 4.507 1.00 97.38 98 VAL A C 1
ATOM 776 O O . VAL A 1 98 ? -6.067 -10.124 5.135 1.00 97.38 98 VAL A O 1
ATOM 779 N N . ASP A 1 99 ? -7.309 -9.314 3.466 1.00 98.12 99 ASP A N 1
ATOM 780 C CA . ASP A 1 99 ? -7.645 -10.626 2.906 1.00 98.12 99 ASP A CA 1
ATOM 781 C C . ASP A 1 99 ? -6.536 -11.135 1.968 1.00 98.12 99 ASP A C 1
ATOM 783 O O . ASP A 1 99 ? -6.431 -12.335 1.692 1.00 98.12 99 ASP A O 1
ATOM 787 N N . GLY A 1 100 ? -5.677 -10.221 1.502 1.00 97.81 100 GLY A N 1
ATOM 788 C CA . GLY A 1 100 ? -4.514 -10.504 0.674 1.00 97.81 100 GLY A CA 1
ATOM 789 C C . GLY A 1 100 ? -3.558 -9.318 0.569 1.00 97.81 100 GLY A C 1
ATOM 790 O O . GLY A 1 100 ? -3.951 -8.155 0.702 1.00 97.81 100 GLY A O 1
ATOM 791 N N . VAL A 1 101 ? -2.293 -9.627 0.295 1.00 97.88 101 VAL A N 1
ATOM 792 C CA . VAL A 1 101 ? -1.238 -8.641 0.039 1.00 97.88 101 VAL A CA 1
ATOM 793 C C . VAL A 1 101 ? -0.736 -8.810 -1.392 1.00 97.88 101 VAL A C 1
ATOM 795 O O . VAL A 1 101 ? -0.425 -9.918 -1.821 1.00 97.88 101 VAL A O 1
ATOM 798 N N . VAL A 1 102 ? -0.627 -7.709 -2.126 1.00 97.88 102 VAL A N 1
ATOM 799 C CA . VAL A 1 102 ? 0.032 -7.659 -3.434 1.00 97.88 102 VAL A CA 1
ATOM 800 C C . VAL A 1 102 ? 1.316 -6.850 -3.305 1.00 97.88 102 VAL A C 1
ATOM 802 O O . VAL A 1 102 ? 1.325 -5.805 -2.655 1.00 97.88 102 VAL A O 1
ATOM 805 N N . VAL A 1 103 ? 2.400 -7.319 -3.918 1.00 97.12 103 VAL A N 1
ATOM 806 C CA . VAL A 1 103 ? 3.700 -6.629 -3.947 1.00 97.12 103 VAL A CA 1
ATOM 807 C C . VAL A 1 103 ? 4.201 -6.440 -5.376 1.00 97.12 103 VAL A C 1
ATOM 809 O O . VAL A 1 103 ? 3.967 -7.294 -6.229 1.00 97.12 103 VAL A O 1
ATOM 812 N N . SER A 1 104 ? 4.917 -5.343 -5.639 1.00 95.62 104 SER A N 1
ATOM 813 C CA . SER A 1 104 ? 5.382 -4.988 -6.994 1.00 95.62 104 SER A CA 1
ATOM 814 C C . SER A 1 104 ? 6.757 -5.545 -7.382 1.00 95.62 104 SER A C 1
ATOM 816 O O . SER A 1 104 ? 7.162 -5.435 -8.541 1.00 95.62 104 SER A O 1
ATOM 818 N N . SER A 1 105 ? 7.512 -6.115 -6.436 1.00 95.19 105 SER A N 1
ATOM 819 C CA . SER A 1 105 ? 8.890 -6.561 -6.678 1.00 95.19 105 SER A CA 1
ATOM 820 C C . SER A 1 105 ? 9.308 -7.754 -5.808 1.00 95.19 105 SER A C 1
ATOM 822 O O . SER A 1 105 ? 8.762 -7.931 -4.713 1.00 95.19 105 SER A O 1
ATOM 824 N N . PRO A 1 106 ? 10.330 -8.527 -6.233 1.00 96.00 106 PRO A N 1
ATOM 825 C CA . PRO A 1 106 ? 10.885 -9.619 -5.433 1.00 96.00 106 PRO A CA 1
ATOM 826 C C . PRO A 1 106 ? 11.393 -9.168 -4.057 1.00 96.00 106 PRO A C 1
ATOM 828 O O . PRO A 1 106 ? 11.150 -9.843 -3.063 1.00 96.00 106 PRO A O 1
ATOM 831 N N . GLY A 1 107 ? 12.029 -7.994 -3.969 1.00 95.00 107 GLY A N 1
ATOM 832 C CA . GLY A 1 107 ? 12.522 -7.466 -2.692 1.00 95.00 107 GLY A CA 1
ATOM 833 C C . GLY A 1 107 ? 11.398 -7.093 -1.718 1.00 95.00 107 GLY A C 1
ATOM 834 O O . GLY A 1 107 ? 11.549 -7.237 -0.507 1.00 95.00 107 GLY A O 1
ATOM 835 N N . LEU A 1 108 ? 10.244 -6.644 -2.224 1.00 94.75 108 LEU A N 1
ATOM 836 C CA . LEU A 1 108 ? 9.060 -6.430 -1.386 1.00 94.75 108 LEU A CA 1
ATOM 837 C C . LEU A 1 108 ? 8.430 -7.756 -0.952 1.00 94.75 108 LEU A C 1
ATOM 839 O O . LEU A 1 108 ? 7.978 -7.847 0.189 1.00 94.75 108 LEU A O 1
ATOM 843 N N . LEU A 1 109 ? 8.427 -8.768 -1.826 1.00 96.50 109 LEU A N 1
ATOM 844 C CA . LEU A 1 109 ? 7.957 -10.114 -1.496 1.00 96.50 109 LEU A CA 1
ATOM 845 C C . LEU A 1 109 ? 8.780 -10.714 -0.355 1.00 96.50 109 LEU A C 1
ATOM 847 O O . LEU A 1 109 ? 8.209 -11.087 0.664 1.00 96.50 109 LEU A O 1
ATOM 851 N N . GLU A 1 110 ? 10.107 -10.715 -0.474 1.00 95.56 110 GLU A N 1
ATOM 852 C CA . GLU A 1 110 ? 11.022 -11.237 0.549 1.00 95.56 110 GLU A CA 1
ATOM 853 C C . GLU A 1 110 ? 10.772 -10.601 1.927 1.00 95.56 110 GLU A C 1
ATOM 855 O O . GLU A 1 110 ? 10.668 -11.296 2.938 1.00 95.56 110 GLU A O 1
ATOM 860 N N . LYS A 1 111 ? 10.583 -9.276 1.964 1.00 92.50 111 LYS A N 1
ATOM 861 C CA . LYS A 1 111 ? 10.338 -8.521 3.203 1.00 92.50 111 LYS A CA 1
ATOM 862 C C . LYS A 1 111 ? 8.962 -8.775 3.826 1.00 92.50 111 LYS A C 1
ATOM 864 O O . LYS A 1 111 ? 8.791 -8.535 5.021 1.00 92.50 111 LYS A O 1
ATOM 869 N N . LYS A 1 112 ? 7.962 -9.177 3.034 1.00 93.50 112 LYS A N 1
ATOM 870 C CA . LYS A 1 112 ? 6.545 -9.193 3.446 1.00 93.50 112 LYS A CA 1
ATOM 871 C C . LYS A 1 112 ? 5.905 -10.577 3.452 1.00 93.50 112 LYS A C 1
ATOM 873 O O . LYS A 1 112 ? 4.849 -10.727 4.057 1.00 93.50 112 LYS A O 1
ATOM 878 N N . GLN A 1 113 ? 6.528 -11.587 2.849 1.00 95.31 113 GLN A N 1
ATOM 879 C CA . GLN A 1 113 ? 5.967 -12.940 2.751 1.00 95.31 113 GLN A CA 1
ATOM 880 C C . GLN A 1 113 ? 5.692 -13.589 4.112 1.00 95.31 113 GLN A C 1
ATOM 882 O O . GLN A 1 113 ? 4.736 -14.340 4.255 1.00 95.31 113 GLN A O 1
ATOM 887 N N . ASN A 1 114 ? 6.463 -13.219 5.138 1.00 95.31 114 ASN A N 1
ATOM 888 C CA . ASN A 1 114 ? 6.255 -13.698 6.506 1.00 95.31 114 ASN A CA 1
ATOM 889 C C . ASN A 1 114 ? 5.166 -12.920 7.269 1.00 95.31 114 ASN A C 1
ATOM 891 O O . ASN A 1 114 ? 4.837 -13.284 8.393 1.00 95.31 114 ASN A O 1
ATOM 895 N N . LEU A 1 115 ? 4.623 -11.837 6.698 1.00 94.88 115 LEU A N 1
ATOM 896 C CA . LEU A 1 115 ? 3.596 -11.005 7.339 1.00 94.88 115 LEU A CA 1
ATOM 897 C C . LEU A 1 115 ? 2.171 -11.443 6.991 1.00 94.88 115 LEU A C 1
ATOM 899 O O . LEU A 1 115 ? 1.245 -11.097 7.723 1.00 94.88 115 LEU A O 1
ATOM 903 N N . HIS A 1 116 ? 1.972 -12.152 5.875 1.00 97.38 116 HIS A N 1
ATOM 904 C CA . HIS A 1 116 ? 0.642 -12.569 5.441 1.00 97.38 116 HIS A CA 1
ATOM 905 C C . HIS A 1 116 ? 0.681 -13.867 4.616 1.00 97.38 116 HIS A C 1
ATOM 907 O O . HIS A 1 116 ? 1.438 -13.936 3.648 1.00 97.38 116 HIS A O 1
ATOM 913 N N . PRO A 1 117 ? -0.167 -14.873 4.919 1.00 96.62 117 PRO A N 1
ATOM 914 C CA . PRO A 1 117 ? -0.145 -16.166 4.227 1.00 96.62 117 PRO A CA 1
ATOM 915 C C . PRO A 1 117 ? -0.654 -16.103 2.779 1.00 96.62 117 PRO A C 1
ATOM 917 O O . PRO A 1 117 ? -0.329 -16.970 1.974 1.00 96.62 117 PRO A O 1
ATOM 920 N N . ARG A 1 118 ? -1.467 -15.097 2.431 1.00 97.88 118 ARG A N 1
ATOM 921 C CA . ARG A 1 118 ? -1.954 -14.873 1.059 1.00 97.88 118 ARG A CA 1
ATOM 922 C C . ARG A 1 118 ? -1.274 -13.648 0.471 1.00 97.88 118 ARG A C 1
ATOM 924 O O . ARG A 1 118 ? -1.785 -12.533 0.591 1.00 97.88 118 ARG A O 1
ATOM 931 N N . ILE A 1 119 ? -0.102 -13.856 -0.106 1.00 98.06 119 ILE A N 1
ATOM 932 C CA . ILE A 1 119 ? 0.687 -12.811 -0.751 1.00 98.06 119 ILE A CA 1
ATOM 933 C C . ILE A 1 119 ? 0.938 -13.178 -2.213 1.00 98.06 119 ILE A C 1
ATOM 935 O O . ILE A 1 119 ? 1.221 -14.332 -2.527 1.00 98.06 119 ILE A O 1
ATOM 939 N N . ALA A 1 120 ? 0.823 -12.203 -3.109 1.00 97.81 120 ALA A N 1
ATOM 940 C CA . ALA A 1 120 ? 1.087 -12.379 -4.532 1.00 97.81 120 ALA A CA 1
ATOM 941 C C . ALA A 1 120 ? 2.004 -11.269 -5.052 1.00 97.81 120 ALA A C 1
ATOM 943 O O . ALA A 1 120 ? 1.857 -10.101 -4.690 1.00 97.81 120 ALA A O 1
ATOM 944 N N . MET A 1 121 ? 2.940 -11.626 -5.930 1.00 97.62 121 MET A N 1
ATOM 945 C CA . MET A 1 121 ? 3.762 -10.648 -6.636 1.00 97.62 121 MET A CA 1
ATOM 946 C C . MET A 1 121 ? 3.128 -10.321 -7.985 1.00 97.62 121 MET A C 1
ATOM 948 O O . MET A 1 121 ? 2.925 -11.209 -8.811 1.00 97.62 121 MET A O 1
ATOM 952 N N . VAL A 1 122 ? 2.857 -9.038 -8.213 1.00 96.56 122 VAL A N 1
ATOM 953 C CA . VAL A 1 122 ? 2.385 -8.503 -9.491 1.00 96.56 122 VAL A CA 1
ATOM 954 C C . VAL A 1 122 ? 3.372 -7.416 -9.918 1.00 96.56 122 VAL A C 1
ATOM 956 O O . VAL A 1 122 ? 3.337 -6.324 -9.353 1.00 96.56 122 VAL A O 1
ATOM 959 N N . PRO A 1 123 ? 4.294 -7.697 -10.858 1.00 93.94 123 PRO A N 1
ATOM 960 C CA . PRO A 1 123 ? 5.299 -6.724 -11.267 1.00 93.94 123 PRO A CA 1
ATOM 961 C C . PRO A 1 123 ? 4.660 -5.517 -11.960 1.00 93.94 123 PRO A C 1
ATOM 963 O O . PRO A 1 123 ? 3.592 -5.619 -12.567 1.00 93.94 123 PRO A O 1
ATOM 966 N N . ASN A 1 124 ? 5.343 -4.373 -11.901 1.00 91.69 124 ASN A N 1
ATOM 967 C CA . ASN A 1 124 ? 4.894 -3.163 -12.585 1.00 91.69 124 ASN A CA 1
ATOM 968 C C . ASN A 1 124 ? 4.731 -3.406 -14.092 1.00 91.69 124 ASN A C 1
ATOM 970 O O . ASN A 1 124 ? 5.636 -3.910 -14.759 1.00 91.69 124 ASN A O 1
ATOM 974 N N . GLY A 1 125 ? 3.578 -3.000 -14.622 1.00 91.62 125 GLY A N 1
ATOM 975 C CA . GLY A 1 125 ? 3.319 -2.993 -16.056 1.00 91.62 125 GLY A CA 1
ATOM 976 C C . GLY A 1 125 ? 4.015 -1.830 -16.764 1.00 91.62 125 GLY A C 1
ATOM 977 O O . GLY A 1 125 ? 4.349 -0.811 -16.158 1.00 91.62 125 GLY A O 1
ATOM 978 N N . VAL A 1 126 ? 4.190 -1.973 -18.076 1.00 92.62 126 VAL A N 1
ATOM 979 C CA . VAL A 1 126 ? 4.659 -0.910 -18.972 1.00 92.62 126 VAL A CA 1
ATOM 980 C C . VAL A 1 126 ? 3.732 -0.809 -20.178 1.00 92.62 126 VAL A C 1
ATOM 982 O O . VAL A 1 126 ? 3.109 -1.792 -20.572 1.00 92.62 126 VAL A O 1
ATOM 985 N N . ASP A 1 127 ? 3.668 0.372 -20.789 1.00 95.19 127 ASP A N 1
ATOM 986 C CA . ASP A 1 127 ? 3.026 0.559 -22.093 1.00 95.19 127 ASP A CA 1
ATOM 987 C C . ASP A 1 127 ? 3.880 -0.120 -23.174 1.00 95.19 127 ASP A C 1
ATOM 989 O O . ASP A 1 127 ? 4.847 0.452 -23.690 1.00 95.19 127 ASP A O 1
ATOM 993 N N . PHE A 1 128 ? 3.560 -1.383 -23.460 1.00 94.94 128 PHE A N 1
ATOM 994 C CA . PHE A 1 128 ? 4.338 -2.205 -24.378 1.00 94.94 128 PHE A CA 1
ATOM 995 C C . PHE A 1 128 ? 4.488 -1.541 -25.745 1.00 94.94 128 PHE A C 1
ATOM 997 O O . PHE A 1 128 ? 5.609 -1.439 -26.241 1.00 94.94 128 PHE A O 1
ATOM 1004 N N . ASP A 1 129 ? 3.400 -1.034 -26.325 1.00 96.38 129 ASP A N 1
ATOM 1005 C CA . ASP A 1 129 ? 3.411 -0.452 -27.666 1.00 96.38 129 ASP A CA 1
ATOM 1006 C C . ASP A 1 129 ? 4.331 0.765 -27.742 1.00 96.38 129 ASP A C 1
ATOM 1008 O O . ASP A 1 129 ? 5.092 0.932 -28.704 1.00 96.38 129 ASP A O 1
ATOM 1012 N N . ARG A 1 130 ? 4.325 1.602 -26.700 1.00 94.62 130 ARG A N 1
ATOM 1013 C CA . ARG A 1 130 ? 5.206 2.767 -26.616 1.00 94.62 130 ARG A CA 1
ATOM 1014 C C . ARG A 1 130 ? 6.679 2.371 -26.534 1.00 94.62 130 ARG A C 1
ATOM 1016 O O . ARG A 1 130 ? 7.498 2.915 -27.283 1.00 94.62 130 ARG A O 1
ATOM 1023 N N . PHE A 1 131 ? 7.032 1.427 -25.661 1.00 93.31 131 PHE A N 1
ATOM 1024 C CA . PHE A 1 131 ? 8.418 0.962 -25.521 1.00 93.31 131 PHE A CA 1
ATOM 1025 C C . PHE A 1 131 ? 8.887 0.174 -26.753 1.00 93.31 131 PHE A C 1
ATOM 1027 O O . PHE A 1 131 ? 10.021 0.350 -27.209 1.00 93.31 131 PHE A O 1
ATOM 1034 N N . HIS A 1 132 ? 8.009 -0.638 -27.340 1.00 93.88 132 HIS A N 1
ATOM 1035 C CA . HIS A 1 132 ? 8.293 -1.417 -28.538 1.00 93.88 132 HIS A CA 1
ATOM 1036 C C . HIS A 1 132 ? 8.539 -0.517 -29.751 1.00 93.88 132 HIS A C 1
ATOM 1038 O O . HIS A 1 132 ? 9.514 -0.714 -30.476 1.00 93.88 132 HIS A O 1
ATOM 1044 N N . ARG A 1 133 ? 7.732 0.535 -29.937 1.00 94.81 133 ARG A N 1
ATOM 1045 C CA . ARG A 1 133 ? 7.940 1.524 -31.005 1.00 94.81 133 ARG A CA 1
ATOM 1046 C C . ARG A 1 133 ? 9.311 2.194 -30.898 1.00 94.81 133 ARG A C 1
ATOM 1048 O O . ARG A 1 133 ? 10.027 2.294 -31.894 1.00 94.81 133 ARG A O 1
ATOM 1055 N N . ALA A 1 134 ? 9.708 2.610 -29.694 1.00 90.56 134 ALA A N 1
ATOM 1056 C CA . ALA A 1 134 ? 11.032 3.185 -29.457 1.00 90.56 134 ALA A CA 1
ATOM 1057 C C . ALA A 1 134 ? 12.164 2.180 -29.751 1.00 90.56 134 ALA A C 1
ATOM 1059 O O . ALA A 1 134 ? 13.179 2.537 -30.356 1.00 90.56 134 ALA A O 1
ATOM 1060 N N . TYR A 1 135 ? 11.979 0.911 -29.375 1.00 89.94 135 TYR A N 1
ATOM 1061 C CA . TYR A 1 135 ? 12.915 -0.169 -29.682 1.00 89.94 135 TYR A CA 1
ATOM 1062 C C . TYR A 1 135 ? 13.05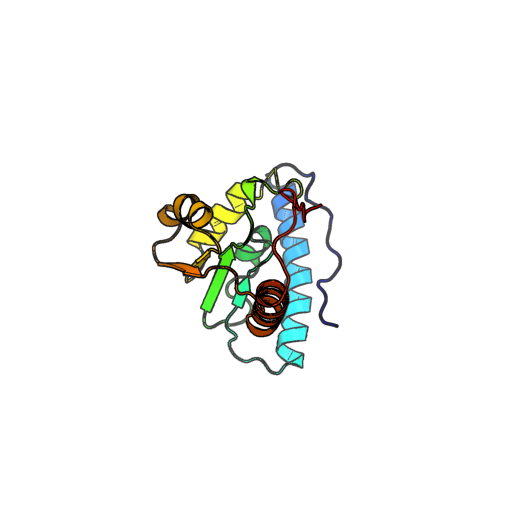4 -0.416 -31.194 1.00 89.94 135 TYR A C 1
ATOM 1064 O O . TYR A 1 135 ? 14.178 -0.483 -31.701 1.00 89.94 135 TYR A O 1
ATOM 1072 N N . ALA A 1 136 ? 11.938 -0.490 -31.925 1.00 91.94 136 ALA A N 1
ATOM 1073 C CA . ALA A 1 136 ? 11.917 -0.695 -33.372 1.00 91.94 136 ALA A CA 1
ATOM 1074 C C . ALA A 1 136 ? 12.637 0.442 -34.119 1.00 91.94 136 ALA A C 1
ATOM 1076 O O . ALA A 1 136 ? 13.492 0.180 -34.966 1.00 91.94 136 ALA A O 1
ATOM 1077 N N . LEU A 1 137 ? 12.392 1.700 -33.725 1.00 89.38 137 LEU A N 1
ATOM 1078 C CA . LEU A 1 137 ? 13.097 2.870 -34.266 1.00 89.38 137 LEU A CA 1
ATOM 1079 C C . LEU A 1 137 ? 14.613 2.807 -34.035 1.00 89.38 137 LEU A C 1
ATOM 1081 O O . LEU A 1 137 ? 15.385 3.245 -34.887 1.00 89.38 137 LEU A O 1
ATOM 1085 N N . ARG A 1 138 ? 15.063 2.265 -32.895 1.00 84.31 138 ARG A N 1
ATOM 1086 C CA . ARG A 1 138 ? 16.496 2.090 -32.614 1.00 84.31 138 ARG A CA 1
ATOM 1087 C C . ARG A 1 138 ? 17.123 0.997 -33.474 1.00 84.31 138 ARG A C 1
ATOM 1089 O O . ARG A 1 138 ? 18.254 1.180 -33.914 1.00 84.31 138 ARG A O 1
ATOM 1096 N N . LYS A 1 139 ? 16.422 -0.116 -33.716 1.00 85.19 139 LYS A N 1
ATOM 1097 C CA . LYS A 1 139 ? 16.928 -1.216 -34.557 1.00 85.19 139 LYS A CA 1
ATOM 1098 C C . LYS A 1 139 ? 17.261 -0.764 -35.984 1.00 85.19 139 LYS A C 1
ATOM 1100 O O . LYS A 1 139 ? 18.203 -1.290 -36.560 1.00 85.19 139 LYS A O 1
ATOM 1105 N N . GLY A 1 140 ? 16.526 0.211 -36.522 1.00 80.81 140 GLY A N 1
ATOM 1106 C CA . GLY A 1 140 ? 16.758 0.766 -37.860 1.00 80.81 140 GLY A CA 1
ATOM 1107 C C . GLY A 1 140 ? 17.893 1.794 -37.965 1.00 80.81 140 GLY A C 1
ATOM 1108 O O . GLY A 1 140 ? 18.110 2.331 -39.046 1.00 80.81 140 GLY A O 1
ATOM 1109 N N . ARG A 1 141 ? 18.603 2.116 -36.873 1.00 82.94 141 ARG A N 1
ATOM 1110 C CA . ARG A 1 141 ? 19.677 3.126 -36.868 1.00 82.94 141 ARG A CA 1
ATOM 1111 C C . ARG A 1 141 ? 21.065 2.473 -36.833 1.00 82.94 141 ARG A C 1
ATOM 1113 O O . ARG A 1 141 ? 21.234 1.462 -36.150 1.00 82.94 141 ARG A O 1
ATOM 1120 N N . PRO A 1 142 ? 22.077 3.063 -37.499 1.00 83.56 142 PRO A N 1
ATOM 1121 C CA . PRO A 1 142 ? 23.452 2.588 -37.400 1.00 83.56 142 PRO A CA 1
ATOM 1122 C C . PRO A 1 142 ? 23.939 2.619 -35.945 1.00 83.56 142 PRO A C 1
ATOM 1124 O O . PRO A 1 142 ? 23.541 3.481 -35.151 1.00 83.56 142 PRO A O 1
ATOM 1127 N N . LYS A 1 143 ? 24.798 1.655 -35.585 1.00 82.62 143 LYS A N 1
ATOM 1128 C CA . LYS A 1 143 ? 25.427 1.614 -34.259 1.00 82.62 143 LYS A CA 1
ATOM 1129 C C . LYS A 1 143 ? 26.183 2.920 -34.022 1.00 82.62 143 LYS A C 1
ATOM 1131 O O . LYS A 1 143 ? 26.871 3.419 -34.908 1.00 82.62 143 LYS A O 1
ATOM 1136 N N . ARG A 1 144 ? 26.050 3.469 -32.814 1.00 83.12 144 ARG A N 1
ATOM 1137 C CA . ARG A 1 144 ? 26.807 4.660 -32.422 1.00 83.12 144 ARG A CA 1
ATOM 1138 C C . ARG A 1 144 ? 28.294 4.307 -32.290 1.00 83.12 144 ARG 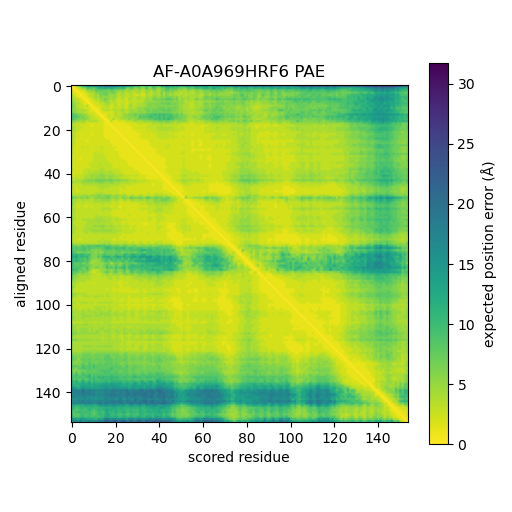A C 1
ATOM 1140 O O . ARG A 1 144 ? 28.593 3.210 -31.818 1.00 83.12 144 ARG A O 1
ATOM 1147 N N . PRO A 1 145 ? 29.201 5.223 -32.662 1.00 86.56 145 PRO A N 1
ATOM 1148 C CA . PRO A 1 145 ? 30.644 4.990 -32.600 1.00 86.56 145 PRO A CA 1
ATOM 1149 C C . PRO A 1 145 ? 31.181 4.894 -31.164 1.00 86.56 145 PRO A C 1
ATOM 1151 O O . PRO A 1 145 ? 32.269 4.369 -30.959 1.00 86.56 145 PRO A O 1
ATOM 1154 N N . SER A 1 146 ? 30.423 5.362 -30.166 1.00 88.94 146 SER A N 1
ATOM 1155 C CA . SER A 1 146 ? 30.791 5.303 -28.751 1.00 88.94 146 SER A CA 1
ATOM 1156 C C . SER A 1 146 ? 29.635 4.810 -27.864 1.00 88.94 146 SER A C 1
ATOM 1158 O O . SER A 1 146 ? 28.456 4.982 -28.215 1.00 88.94 146 SER A O 1
ATOM 1160 N N . PRO A 1 147 ? 29.938 4.205 -26.697 1.00 88.81 147 PRO A N 1
ATOM 1161 C CA . PRO A 1 147 ? 28.933 3.877 -25.691 1.00 88.81 147 PRO A CA 1
ATOM 1162 C C . PRO A 1 147 ? 28.172 5.133 -25.250 1.00 88.81 147 PRO A C 1
ATOM 1164 O O . PRO A 1 147 ? 28.768 6.171 -24.977 1.00 88.81 147 PRO A O 1
ATOM 1167 N N . THR A 1 148 ? 26.844 5.048 -25.175 1.00 86.69 148 THR A N 1
ATOM 1168 C CA . THR A 1 148 ? 25.998 6.124 -24.639 1.00 86.69 148 THR A CA 1
ATOM 1169 C C . THR A 1 148 ? 25.456 5.691 -23.283 1.00 86.69 148 THR A C 1
ATOM 1171 O O . THR A 1 148 ? 24.790 4.660 -23.198 1.00 86.69 148 THR A O 1
ATOM 1174 N N . ILE A 1 149 ? 25.712 6.483 -22.244 1.00 90.69 149 ILE A N 1
ATOM 1175 C CA . ILE A 1 149 ? 25.125 6.295 -20.913 1.00 90.69 149 ILE A CA 1
ATOM 1176 C C . ILE A 1 149 ? 23.877 7.177 -20.823 1.00 90.69 149 ILE A C 1
ATOM 1178 O O . ILE A 1 149 ? 23.940 8.370 -21.111 1.00 90.69 149 ILE A O 1
ATOM 1182 N N . GLY A 1 150 ? 22.741 6.583 -20.457 1.00 89.56 150 GLY A N 1
ATOM 1183 C CA . GLY A 1 150 ? 21.489 7.294 -20.207 1.00 89.56 150 GLY A CA 1
ATOM 1184 C C . GLY A 1 150 ? 21.100 7.184 -18.738 1.00 89.56 150 GLY A C 1
ATOM 1185 O O . GLY A 1 150 ? 21.149 6.094 -18.174 1.00 89.56 150 GLY A O 1
ATOM 1186 N N . TYR A 1 151 ? 20.701 8.301 -18.138 1.00 93.31 151 TYR A N 1
ATOM 1187 C CA . TYR A 1 151 ? 20.153 8.355 -16.786 1.00 93.31 151 TYR A CA 1
ATOM 1188 C C . TYR A 1 151 ? 18.725 8.894 -16.849 1.00 93.31 151 TYR A C 1
ATOM 1190 O O . TYR A 1 151 ? 18.475 9.924 -17.475 1.00 93.31 151 TYR A O 1
ATOM 1198 N N . ILE A 1 152 ? 17.793 8.178 -16.222 1.00 89.88 152 ILE A N 1
ATOM 1199 C CA . ILE A 1 152 ? 16.403 8.599 -16.050 1.00 89.88 152 ILE A CA 1
ATOM 1200 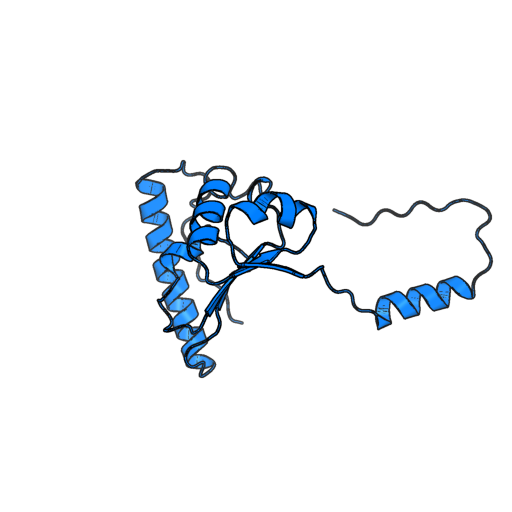C C . ILE A 1 152 ? 16.046 8.338 -14.589 1.00 89.88 152 ILE A C 1
ATOM 1202 O O . ILE A 1 152 ? 16.005 7.190 -14.155 1.00 89.88 152 ILE A O 1
ATOM 1206 N N . GLY A 1 153 ? 15.813 9.410 -13.844 1.00 85.81 153 GLY A N 1
ATOM 1207 C CA . GLY A 1 153 ? 15.530 9.390 -12.415 1.00 85.81 153 GLY A CA 1
ATOM 1208 C C . GLY A 1 153 ? 15.549 10.813 -11.864 1.00 85.81 153 GLY A C 1
ATOM 1209 O O . GLY A 1 153 ? 16.073 11.720 -12.514 1.00 85.81 153 GLY A O 1
ATOM 1210 N N . SER A 1 154 ? 14.961 11.006 -10.690 1.00 69.12 154 SER A N 1
ATOM 1211 C CA . SER A 1 154 ? 14.927 12.278 -9.958 1.00 69.12 154 SER A CA 1
ATOM 1212 C C . SER A 1 154 ? 15.653 12.152 -8.633 1.00 69.12 154 SER A C 1
ATOM 1214 O O . SER A 1 154 ? 15.404 11.117 -7.973 1.00 69.12 154 SER A O 1
#

Mean predicted aligned error: 5.45 Å

Sequence (154 aa):
MLSPPPGFPINRIRAGGLYQALLQINAYWLMGAIRRAVKQLNLHKPIVVNAFNPSYGPALRGKLDEQLCIYYAYDEIAAARWVKKHGLLAEQTFCTLVDGVVVSSPGLLEKKQNLHPRIAMVPNGVDFDRFHRAYALRKGRPKRPSPTIGYIGS